Protein AF-A0A9E1TKR5-F1 (afdb_monomer)

Structure (mmCIF, N/CA/C/O backbone):
data_AF-A0A9E1TKR5-F1
#
_entry.id   AF-A0A9E1TKR5-F1
#
loop_
_atom_site.group_PDB
_atom_site.id
_atom_site.type_symbol
_atom_site.label_atom_id
_atom_site.label_alt_id
_atom_site.label_comp_id
_atom_site.label_asym_id
_atom_site.label_entity_id
_atom_site.label_seq_id
_atom_site.pdbx_PDB_ins_code
_atom_site.Cartn_x
_atom_site.Cartn_y
_atom_site.Cartn_z
_atom_site.occupancy
_atom_site.B_iso_or_equiv
_atom_site.auth_seq_id
_atom_site.auth_comp_id
_atom_site.auth_asym_id
_atom_site.auth_atom_id
_atom_site.pdbx_PDB_model_num
ATOM 1 N N . MET A 1 1 ? -31.007 43.705 19.112 1.00 52.78 1 MET A N 1
ATOM 2 C CA . MET A 1 1 ? -30.113 42.729 19.776 1.00 52.78 1 MET A CA 1
ATOM 3 C C . MET A 1 1 ? -30.489 41.340 19.278 1.00 52.78 1 MET A C 1
ATOM 5 O O . MET A 1 1 ? -31.647 40.975 19.418 1.00 52.78 1 MET A O 1
ATOM 9 N N . ARG A 1 2 ? -29.583 40.615 18.607 1.00 55.28 2 ARG A N 1
ATOM 10 C CA . ARG A 1 2 ? -29.828 39.223 18.185 1.00 55.28 2 ARG A CA 1
ATOM 11 C C . ARG A 1 2 ? -29.426 38.302 19.331 1.00 55.28 2 ARG A C 1
ATOM 13 O O . ARG A 1 2 ? -28.272 38.329 19.745 1.00 55.28 2 ARG A O 1
ATOM 20 N N . THR A 1 3 ? -30.373 37.525 19.836 1.00 56.47 3 THR A N 1
ATOM 21 C CA . THR A 1 3 ? -30.121 36.453 20.802 1.00 56.47 3 THR A CA 1
ATOM 22 C C . THR A 1 3 ? -29.164 35.437 20.168 1.00 56.47 3 THR A C 1
ATOM 24 O O . THR A 1 3 ? -29.386 35.066 19.009 1.00 56.47 3 THR A O 1
ATOM 27 N N . PRO A 1 4 ? -28.091 35.003 20.851 1.00 61.44 4 PRO A N 1
ATOM 28 C CA . PRO A 1 4 ? -27.221 33.964 20.320 1.00 61.44 4 PRO A CA 1
ATOM 29 C C . PRO A 1 4 ? -28.031 32.677 20.138 1.00 61.44 4 PRO A C 1
ATOM 31 O O . PRO A 1 4 ? -28.697 32.212 21.060 1.00 61.44 4 PRO A O 1
ATOM 34 N N . VAL A 1 5 ? -28.005 32.129 18.925 1.00 70.81 5 VAL A N 1
ATOM 35 C CA . VAL A 1 5 ? -28.660 30.859 18.602 1.00 70.81 5 VAL A CA 1
ATOM 36 C C . VAL A 1 5 ? -27.639 29.750 18.817 1.00 70.81 5 VAL A C 1
ATOM 38 O O . VAL A 1 5 ? -26.639 29.687 18.099 1.00 70.81 5 VAL A O 1
ATOM 41 N N . THR A 1 6 ? -27.883 28.882 19.797 1.00 80.38 6 THR A N 1
ATOM 42 C CA . THR A 1 6 ? -27.083 27.671 20.007 1.00 80.38 6 THR A CA 1
ATOM 43 C C . THR A 1 6 ? -27.272 26.742 18.811 1.00 80.38 6 THR A C 1
ATOM 45 O O . THR A 1 6 ? -28.390 26.331 18.504 1.00 80.38 6 THR A O 1
ATOM 48 N N . ARG A 1 7 ? -26.184 26.437 18.098 1.00 80.69 7 ARG A N 1
ATOM 49 C CA . ARG A 1 7 ? -26.205 25.476 16.991 1.00 80.69 7 ARG A CA 1
ATOM 50 C C . ARG A 1 7 ? -26.006 24.068 17.540 1.00 80.69 7 ARG A C 1
ATOM 52 O O . ARG A 1 7 ? -25.038 23.823 18.251 1.00 80.69 7 ARG A O 1
ATOM 59 N N . HIS A 1 8 ? -26.891 23.152 17.164 1.00 85.44 8 HIS A N 1
ATOM 60 C CA . HIS A 1 8 ? -26.724 21.720 17.397 1.00 85.44 8 HIS A CA 1
ATOM 61 C C . HIS A 1 8 ? -26.257 21.060 16.097 1.00 85.44 8 HIS A C 1
ATOM 63 O O . HIS A 1 8 ? -26.860 21.275 15.046 1.00 85.44 8 HIS A O 1
ATOM 69 N N . TYR A 1 9 ? -25.165 20.296 16.154 1.00 83.88 9 TYR A N 1
ATOM 70 C CA . TYR A 1 9 ? -24.646 19.553 15.008 1.00 83.88 9 TYR A CA 1
ATOM 71 C C . TYR A 1 9 ? -25.374 18.209 14.919 1.00 83.88 9 TYR A C 1
ATOM 73 O O . TYR A 1 9 ? -25.205 17.362 15.788 1.00 83.88 9 TYR A O 1
ATOM 81 N N . LEU A 1 10 ? -26.228 18.041 13.909 1.00 83.00 10 LEU A N 1
ATOM 82 C CA . LEU A 1 10 ? -27.040 16.831 13.711 1.00 83.00 10 LEU A CA 1
ATOM 83 C C . LEU A 1 10 ? -26.647 16.068 12.436 1.00 83.00 10 LEU A C 1
ATOM 85 O O . LEU A 1 10 ? -27.420 15.256 11.942 1.00 83.00 10 LEU A O 1
ATOM 89 N N . ASP A 1 11 ? -25.451 16.331 11.906 1.00 83.69 11 ASP A N 1
ATOM 90 C CA . ASP A 1 11 ? -24.967 15.788 10.633 1.00 83.69 11 ASP A CA 1
ATOM 91 C C . ASP A 1 11 ? -23.688 14.957 10.810 1.00 83.69 11 ASP A C 1
ATOM 93 O O . ASP A 1 11 ? -22.718 15.085 10.070 1.00 83.69 11 ASP A O 1
ATOM 97 N N . HIS A 1 12 ? -23.692 14.076 11.815 1.00 77.62 12 HIS A N 1
ATOM 98 C CA . HIS A 1 12 ? -22.593 13.133 12.053 1.00 77.62 12 HIS A CA 1
ATOM 99 C C . HIS A 1 12 ? -22.375 12.142 10.898 1.00 77.62 12 HIS A C 1
ATOM 101 O O . HIS A 1 12 ? -21.324 11.509 10.828 1.00 77.62 12 HIS A O 1
ATOM 107 N N . ALA A 1 13 ? -23.363 12.007 10.008 1.00 61.31 13 ALA A N 1
ATOM 108 C CA . ALA A 1 13 ? -23.285 11.162 8.825 1.00 61.31 13 ALA A CA 1
ATOM 109 C C . ALA A 1 13 ? -22.387 11.758 7.726 1.00 61.31 13 ALA A C 1
ATOM 111 O O . ALA A 1 13 ? -21.728 10.992 7.028 1.00 61.31 13 ALA A O 1
ATOM 112 N N . SER A 1 14 ? -22.337 13.090 7.573 1.00 60.41 14 SER A N 1
ATOM 113 C CA . SER A 1 14 ? -21.492 13.736 6.554 1.00 60.41 14 SER A CA 1
ATOM 114 C C . SER A 1 14 ? -20.047 13.909 7.012 1.00 60.41 14 SER A C 1
ATOM 116 O O . SER A 1 14 ? -19.114 13.719 6.237 1.00 60.41 14 SER A O 1
ATOM 118 N N . THR A 1 15 ? -19.845 14.286 8.272 1.00 53.34 15 THR A N 1
ATOM 119 C CA . THR A 1 15 ? -18.543 14.299 8.949 1.00 53.34 15 THR A CA 1
ATOM 120 C C . THR A 1 15 ? -18.787 14.430 10.452 1.00 53.34 15 THR A C 1
ATOM 122 O O . THR A 1 15 ? -19.911 14.648 10.886 1.00 53.34 15 THR A O 1
ATOM 125 N N . SER A 1 16 ? -17.771 14.266 11.287 1.00 70.88 16 SER A N 1
ATOM 126 C CA . SER A 1 16 ? -17.893 14.509 12.726 1.00 70.88 16 SER A CA 1
ATOM 127 C C . SER A 1 16 ? -16.851 15.535 13.154 1.00 70.88 16 SER A C 1
ATOM 129 O O . SER A 1 16 ? -15.712 15.458 12.692 1.00 70.88 16 SER A O 1
ATOM 131 N N . PRO A 1 17 ? -17.200 16.500 14.027 1.00 71.88 17 PRO A N 1
ATOM 132 C CA . PRO A 1 17 ? -16.210 17.394 14.608 1.00 71.88 17 PRO A CA 1
ATOM 133 C C . PRO A 1 17 ? -15.106 16.565 15.264 1.00 71.88 17 PRO A C 1
ATOM 135 O O . PRO A 1 17 ? -15.402 15.614 15.991 1.00 71.88 17 PRO A O 1
ATOM 138 N N . GLY A 1 18 ? -13.847 16.918 15.005 1.00 59.59 18 GLY A N 1
ATOM 139 C CA . GLY A 1 18 ? -12.715 16.249 15.638 1.00 59.59 18 GLY A CA 1
ATOM 140 C C . GLY A 1 18 ? -12.850 16.305 17.160 1.00 59.59 18 GLY A C 1
ATOM 141 O O . GLY A 1 18 ? -13.099 17.372 17.727 1.00 59.59 18 GLY A O 1
ATOM 142 N N . ARG A 1 19 ? -12.710 15.155 17.828 1.00 67.88 19 ARG A N 1
ATOM 143 C CA . ARG A 1 19 ? -12.573 15.116 19.290 1.00 67.88 19 ARG A CA 1
ATOM 144 C C . ARG A 1 19 ? -11.284 15.843 19.662 1.00 67.88 19 ARG A C 1
ATOM 146 O O . ARG A 1 19 ? -10.274 15.645 18.997 1.00 67.88 19 ARG A O 1
ATOM 153 N N . LEU A 1 20 ? -11.304 16.666 20.708 1.00 59.34 20 LEU A N 1
ATOM 154 C CA . LEU A 1 20 ? -10.112 17.411 21.135 1.00 59.34 20 LEU A CA 1
ATOM 155 C C . LEU A 1 20 ? -8.970 16.461 21.527 1.00 59.34 20 LEU A C 1
ATOM 157 O O . LEU A 1 20 ? -7.815 16.768 21.270 1.00 59.34 20 LEU A O 1
ATOM 161 N N . GLU A 1 21 ? -9.295 15.283 22.060 1.00 61.91 21 GLU A N 1
ATOM 162 C CA . GLU A 1 21 ? -8.345 14.197 22.326 1.00 61.91 21 GLU A CA 1
ATOM 163 C C . GLU A 1 21 ? -7.885 13.430 21.074 1.00 61.91 21 GLU A C 1
ATOM 165 O O . GLU A 1 21 ? -6.887 12.724 21.134 1.00 61.91 21 GLU A O 1
ATOM 170 N N . ALA A 1 22 ? -8.609 13.549 19.956 1.00 57.62 22 ALA A N 1
ATOM 171 C CA . ALA A 1 22 ? -8.247 12.957 18.668 1.00 57.62 22 ALA A CA 1
ATOM 172 C C . ALA A 1 22 ? -7.421 13.918 17.794 1.00 57.62 22 ALA A C 1
ATOM 174 O O . ALA A 1 22 ? -6.903 13.512 16.755 1.00 57.62 22 ALA A O 1
ATOM 175 N N . VAL A 1 23 ? -7.284 15.186 18.205 1.00 55.53 23 VAL A N 1
ATOM 176 C CA . VAL A 1 23 ? -6.253 16.082 17.678 1.00 55.53 23 VAL A CA 1
ATOM 177 C C . VAL A 1 23 ? -4.933 15.607 18.271 1.00 55.53 23 VAL A C 1
ATOM 179 O O . VAL A 1 23 ? -4.525 16.028 19.352 1.00 55.53 23 VAL A O 1
ATOM 182 N N . ASP A 1 24 ? -4.324 14.643 17.589 1.00 54.56 24 ASP A N 1
ATOM 183 C CA 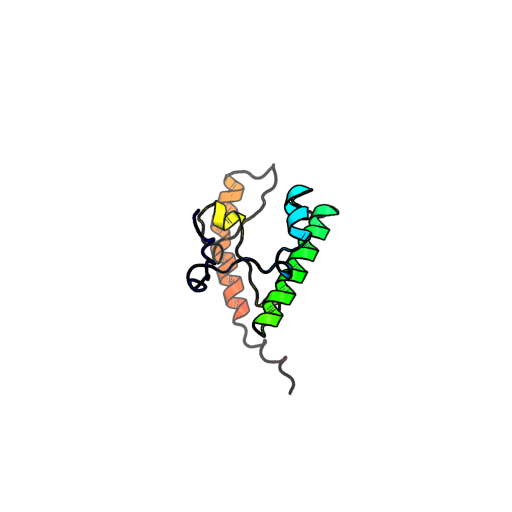. ASP A 1 24 ? -3.053 14.060 17.989 1.00 54.56 24 ASP A CA 1
ATOM 184 C C . ASP A 1 24 ? -2.010 15.184 18.133 1.00 54.56 24 ASP A C 1
ATOM 186 O O . ASP A 1 24 ? -1.805 15.934 17.180 1.00 54.56 24 ASP A O 1
ATOM 190 N N . PRO A 1 25 ? -1.312 15.340 19.271 1.00 51.34 25 PRO A N 1
ATOM 191 C CA . PRO A 1 25 ? -0.159 16.234 19.352 1.00 51.34 25 PRO A CA 1
ATOM 192 C C . PRO A 1 25 ? 0.920 15.914 18.295 1.00 51.34 25 PRO A C 1
ATOM 194 O O . PRO A 1 25 ? 1.692 16.805 17.939 1.00 51.34 25 PRO A O 1
ATOM 197 N N . LYS A 1 26 ? 0.944 14.699 17.719 1.00 47.09 26 LYS A N 1
ATOM 198 C CA . LYS A 1 26 ? 1.770 14.354 16.549 1.00 47.09 26 LYS A CA 1
ATOM 199 C C . LYS A 1 26 ? 1.275 14.984 15.234 1.00 47.09 26 LYS A C 1
ATOM 201 O O . LYS A 1 26 ? 2.017 15.016 14.255 1.00 47.09 26 LYS A O 1
ATOM 206 N N . SER A 1 27 ? 0.083 15.585 15.183 1.00 48.41 27 SER A N 1
ATOM 207 C CA . SER A 1 27 ? -0.321 16.441 14.057 1.00 48.41 27 SER A CA 1
ATOM 208 C C . SER A 1 27 ? 0.531 17.713 13.971 1.00 48.41 27 SER A C 1
ATOM 210 O O . SER A 1 27 ? 0.624 18.309 12.904 1.00 48.41 27 SER A O 1
ATOM 212 N N . ALA A 1 28 ? 1.190 18.117 15.065 1.00 46.09 28 ALA A N 1
ATOM 213 C CA . ALA A 1 28 ? 2.242 19.134 15.041 1.00 46.09 28 ALA A CA 1
ATOM 214 C C . ALA A 1 28 ? 3.581 18.587 14.496 1.00 46.09 28 ALA A C 1
ATOM 216 O O . ALA A 1 28 ? 4.449 19.356 14.091 1.00 46.09 28 ALA A O 1
ATOM 217 N N . THR A 1 29 ? 3.760 17.266 14.413 1.00 44.56 29 THR A N 1
ATOM 218 C CA . THR A 1 29 ? 4.933 16.636 13.780 1.00 44.56 29 THR A CA 1
ATOM 219 C C . THR A 1 29 ? 4.863 16.701 12.252 1.00 44.56 29 THR A C 1
ATOM 221 O O . THR A 1 29 ? 5.904 16.738 11.600 1.00 44.56 29 THR A O 1
ATOM 224 N N . LEU A 1 30 ? 3.662 16.840 11.669 1.00 46.38 30 LEU A N 1
ATOM 225 C CA . LEU A 1 30 ? 3.496 17.178 10.245 1.00 46.38 30 LEU A CA 1
ATOM 226 C C . LEU A 1 30 ? 4.165 18.517 9.878 1.00 46.38 30 LEU A C 1
ATOM 228 O O . LEU A 1 30 ? 4.532 18.701 8.720 1.00 46.38 30 LEU A O 1
ATOM 232 N N . SER A 1 31 ? 4.356 19.428 10.841 1.00 43.91 31 SER A N 1
ATOM 233 C CA . SER A 1 31 ? 5.018 20.721 10.615 1.00 43.91 31 SER A CA 1
ATOM 234 C C . SER A 1 31 ? 6.548 20.707 10.726 1.00 43.91 31 SER A C 1
ATOM 236 O O . SER A 1 31 ? 7.166 21.571 10.111 1.00 43.91 31 SER A O 1
ATOM 238 N N . ASP A 1 32 ? 7.165 19.752 11.435 1.00 43.69 32 ASP A N 1
ATOM 239 C CA . ASP A 1 32 ? 8.605 19.821 11.777 1.00 43.69 32 ASP A CA 1
ATOM 240 C C . ASP A 1 32 ? 9.508 18.792 11.075 1.00 43.69 32 ASP A C 1
ATOM 242 O O . ASP A 1 32 ? 10.730 18.843 11.207 1.00 43.69 32 ASP A O 1
ATOM 246 N N . GLY A 1 33 ? 8.955 17.897 10.257 1.00 46.94 33 GLY A N 1
ATOM 247 C CA . GLY A 1 33 ? 9.781 17.032 9.417 1.00 46.94 33 GLY A CA 1
ATOM 248 C C . GLY A 1 33 ? 9.059 15.771 8.991 1.00 46.94 33 GLY A C 1
ATOM 249 O O . GLY A 1 33 ? 8.945 14.815 9.753 1.00 46.94 33 GLY A O 1
ATOM 250 N N . VAL A 1 34 ? 8.609 15.755 7.738 1.00 52.09 34 VAL A N 1
ATOM 251 C CA . VAL A 1 34 ? 8.077 14.559 7.082 1.00 52.09 34 VAL A CA 1
ATOM 252 C C . VAL A 1 34 ? 9.227 13.562 6.908 1.00 52.09 34 VAL A C 1
ATOM 254 O O . VAL A 1 34 ? 10.003 13.640 5.955 1.00 52.09 34 VAL A O 1
ATOM 257 N N . GLY A 1 35 ? 9.374 12.640 7.858 1.00 55.34 35 GLY A N 1
ATOM 258 C CA . GLY A 1 35 ? 10.244 11.481 7.703 1.00 55.34 35 GLY A CA 1
ATOM 259 C C . GLY A 1 35 ? 9.650 10.552 6.649 1.00 55.34 35 GLY A C 1
ATOM 260 O O . GLY A 1 35 ? 8.599 9.957 6.861 1.00 55.34 35 GLY A O 1
ATOM 261 N N . ASP A 1 36 ? 10.308 10.433 5.499 1.00 63.22 36 ASP A N 1
ATOM 262 C CA . ASP A 1 36 ? 9.983 9.399 4.516 1.00 63.22 36 ASP A CA 1
ATOM 263 C C . ASP A 1 36 ? 10.190 8.022 5.172 1.00 63.22 36 ASP A C 1
ATOM 265 O O . ASP A 1 36 ? 11.309 7.675 5.560 1.00 63.22 36 ASP A O 1
ATOM 269 N N . LEU A 1 37 ? 9.103 7.245 5.297 1.00 66.25 37 LEU A N 1
ATOM 270 C CA . LEU A 1 37 ? 9.076 5.900 5.894 1.00 66.25 37 LEU A CA 1
ATOM 271 C C . LEU A 1 37 ? 10.104 4.947 5.254 1.00 66.25 37 LEU A C 1
ATOM 273 O O . LEU A 1 37 ? 10.492 3.948 5.862 1.00 66.25 37 LEU A O 1
ATOM 277 N N . GLY A 1 38 ? 10.539 5.240 4.021 1.00 63.59 38 GLY A N 1
ATOM 278 C CA . GLY A 1 38 ? 11.552 4.485 3.286 1.00 63.59 38 GLY A CA 1
ATOM 279 C C . GLY A 1 38 ? 12.999 4.822 3.654 1.00 63.59 38 GLY A C 1
ATOM 280 O O . GLY A 1 38 ? 13.922 4.206 3.113 1.00 63.59 38 GLY A O 1
ATOM 281 N N . ARG A 1 39 ? 13.239 5.792 4.542 1.00 73.69 39 ARG A N 1
ATOM 282 C CA . ARG A 1 39 ? 14.586 6.212 4.938 1.00 73.69 39 ARG A CA 1
ATOM 283 C C . ARG A 1 39 ? 15.030 5.551 6.235 1.00 73.69 39 ARG A C 1
ATOM 285 O O . ARG A 1 39 ? 14.271 5.402 7.182 1.00 73.69 39 ARG A O 1
ATOM 292 N N . ILE A 1 40 ? 16.316 5.211 6.288 1.00 76.38 40 ILE A N 1
ATOM 293 C CA . ILE A 1 40 ? 16.941 4.535 7.436 1.00 76.38 40 ILE A CA 1
ATOM 294 C C . ILE A 1 40 ? 17.576 5.496 8.455 1.00 76.38 40 ILE A C 1
ATOM 296 O O . ILE A 1 40 ? 18.147 5.046 9.444 1.00 76.38 40 ILE A O 1
ATOM 300 N N . HIS A 1 41 ? 17.531 6.810 8.212 1.00 76.38 41 HIS A N 1
ATOM 301 C CA . HIS A 1 41 ? 17.985 7.801 9.192 1.00 76.38 41 HIS A CA 1
ATOM 302 C C . HIS A 1 41 ? 16.943 7.986 10.302 1.00 76.38 41 HIS A C 1
ATOM 304 O O . HIS A 1 41 ? 15.809 7.520 10.190 1.00 76.38 41 HIS A O 1
ATOM 310 N N . HIS A 1 42 ? 17.339 8.659 11.384 1.00 75.19 42 HIS A N 1
ATOM 311 C CA . HIS A 1 42 ? 16.537 8.791 12.600 1.00 75.19 42 HIS A CA 1
ATOM 312 C C . HIS A 1 42 ? 15.103 9.275 12.329 1.00 75.19 42 HIS A C 1
ATOM 314 O O . HIS A 1 42 ? 14.166 8.633 12.797 1.00 75.19 42 HIS A O 1
ATOM 320 N N . GLU A 1 43 ? 14.907 10.328 11.523 1.00 72.81 43 GLU A N 1
ATOM 321 C CA . GLU A 1 43 ? 13.547 10.810 11.230 1.00 72.81 43 GLU A CA 1
ATOM 322 C C . GLU A 1 43 ? 12.698 9.773 10.475 1.00 72.81 43 GLU A C 1
ATOM 324 O O . GLU A 1 43 ? 11.515 9.623 10.770 1.00 72.81 43 GLU A O 1
ATOM 329 N N . GLY A 1 44 ? 13.294 9.007 9.553 1.00 73.12 44 GLY A N 1
ATOM 330 C CA . GLY A 1 44 ? 12.596 7.931 8.838 1.00 73.12 44 GLY A CA 1
ATOM 331 C C . GLY A 1 44 ? 12.214 6.761 9.751 1.00 73.12 44 GLY A C 1
ATOM 332 O O . GLY A 1 44 ? 11.106 6.236 9.658 1.00 73.12 44 GLY A O 1
ATOM 333 N N . MET A 1 45 ? 13.082 6.399 10.703 1.00 76.50 45 MET A N 1
ATOM 334 C CA . MET A 1 45 ? 12.775 5.365 11.700 1.00 76.50 45 MET A CA 1
ATOM 335 C C . MET A 1 45 ? 11.659 5.792 12.661 1.00 76.50 45 MET A C 1
ATOM 337 O O . MET A 1 45 ? 10.780 4.984 12.954 1.00 76.50 45 MET A O 1
ATOM 341 N N . VAL A 1 46 ? 11.658 7.051 13.115 1.00 75.50 46 VAL A N 1
ATOM 342 C CA . VAL A 1 46 ? 10.595 7.614 13.972 1.00 75.50 46 VAL A CA 1
ATOM 343 C C . VAL A 1 46 ? 9.255 7.656 13.235 1.00 75.50 46 VAL A C 1
ATOM 345 O O . VAL A 1 46 ? 8.229 7.262 13.797 1.00 75.50 46 VAL A O 1
ATOM 348 N N . ALA A 1 47 ? 9.259 8.071 11.965 1.00 70.25 47 ALA A N 1
ATOM 349 C CA . ALA A 1 47 ? 8.063 8.045 11.129 1.00 70.25 47 ALA A CA 1
ATOM 350 C C . ALA A 1 47 ? 7.540 6.611 10.949 1.00 70.25 47 ALA A C 1
ATOM 352 O O . ALA A 1 47 ? 6.345 6.363 11.109 1.00 70.25 47 ALA A O 1
ATOM 353 N N . ARG A 1 48 ? 8.438 5.646 10.699 1.00 75.81 48 ARG A N 1
ATOM 354 C CA . ARG A 1 48 ? 8.080 4.228 10.568 1.00 75.81 48 ARG A CA 1
ATOM 355 C C . ARG A 1 48 ? 7.467 3.672 11.844 1.00 75.81 48 ARG A C 1
ATOM 357 O O . ARG A 1 48 ? 6.414 3.056 11.776 1.00 75.81 48 ARG A O 1
ATOM 364 N N . GLN A 1 49 ? 8.081 3.934 12.994 1.00 80.25 49 GLN A N 1
ATOM 365 C CA . GLN A 1 49 ? 7.554 3.516 14.293 1.00 80.25 49 GLN A CA 1
ATOM 366 C C . GLN A 1 49 ? 6.146 4.077 14.540 1.00 80.25 49 GLN A C 1
ATOM 368 O O . GLN A 1 49 ? 5.247 3.338 14.926 1.00 80.25 49 GLN A O 1
ATOM 373 N N . THR A 1 50 ? 5.936 5.360 14.244 1.00 78.38 50 THR A N 1
ATOM 374 C CA . THR A 1 50 ? 4.625 6.009 14.397 1.00 78.38 50 THR A CA 1
ATOM 375 C C . THR A 1 50 ? 3.559 5.369 13.500 1.00 78.38 50 THR A C 1
ATOM 377 O O . THR A 1 50 ? 2.426 5.176 13.936 1.00 78.38 50 THR A O 1
ATOM 380 N N . ALA A 1 51 ? 3.911 5.004 12.264 1.00 77.44 51 ALA A N 1
ATOM 381 C CA . ALA A 1 51 ? 2.999 4.308 11.357 1.00 77.44 51 ALA A CA 1
ATOM 382 C C . ALA A 1 51 ? 2.649 2.889 11.847 1.00 77.44 51 ALA A C 1
ATOM 384 O O . ALA A 1 51 ? 1.505 2.458 11.711 1.00 77.44 51 ALA A O 1
ATOM 385 N N . GLU A 1 52 ? 3.610 2.171 12.435 1.00 84.31 52 GLU A N 1
ATOM 386 C CA . GLU A 1 52 ? 3.381 0.839 13.006 1.00 84.31 52 GLU A CA 1
ATOM 387 C C . GLU A 1 52 ? 2.472 0.884 14.244 1.00 84.31 52 GLU A C 1
ATOM 389 O O . GLU A 1 52 ? 1.551 0.074 14.340 1.00 84.31 52 GLU A O 1
ATOM 394 N N . GLU A 1 53 ? 2.659 1.865 15.133 1.00 82.88 53 GLU A N 1
ATOM 395 C CA . GLU A 1 53 ? 1.770 2.109 16.283 1.00 82.88 53 GLU A CA 1
ATOM 396 C C . GLU A 1 53 ? 0.326 2.360 15.826 1.00 82.88 53 GLU A C 1
ATOM 398 O O . GLU A 1 53 ? -0.603 1.694 16.276 1.00 82.88 53 GLU A O 1
ATOM 403 N N . ALA A 1 54 ? 0.137 3.248 14.844 1.00 78.69 54 ALA A N 1
ATOM 404 C CA . ALA A 1 54 ? -1.187 3.529 14.291 1.00 78.69 54 ALA A CA 1
ATOM 405 C C . ALA A 1 54 ? -1.837 2.283 13.661 1.00 78.69 54 ALA A C 1
ATOM 407 O O . ALA A 1 54 ? -3.052 2.088 13.746 1.00 78.69 54 ALA A O 1
ATOM 408 N N . ARG A 1 55 ? -1.035 1.414 13.034 1.00 81.06 55 ARG A N 1
ATOM 409 C CA . ARG A 1 55 ? -1.506 0.150 12.454 1.00 81.06 55 ARG A CA 1
ATOM 410 C C . ARG A 1 55 ? -1.971 -0.830 13.532 1.00 81.06 55 ARG A C 1
ATOM 412 O O . ARG A 1 55 ? -2.979 -1.508 13.334 1.00 81.06 55 ARG A O 1
ATOM 419 N N . GLU A 1 56 ? -1.267 -0.902 14.661 1.00 82.50 56 GLU A N 1
ATOM 420 C CA . GLU A 1 56 ? -1.672 -1.706 15.820 1.00 82.50 56 GLU A CA 1
ATOM 421 C C . GLU A 1 56 ? -2.986 -1.208 16.430 1.00 82.50 56 GLU A C 1
ATOM 423 O O . GLU A 1 56 ? -3.893 -2.016 16.650 1.00 82.50 56 GLU A O 1
ATOM 428 N N . ASP A 1 57 ? -3.135 0.106 16.600 1.00 81.38 57 ASP A N 1
ATOM 429 C CA . ASP A 1 57 ? -4.364 0.718 17.118 1.00 81.38 57 ASP A CA 1
ATOM 430 C C . ASP A 1 57 ? -5.567 0.443 16.203 1.00 81.38 57 ASP A C 1
ATOM 432 O O . ASP A 1 57 ? -6.634 0.020 16.661 1.00 81.38 57 ASP A O 1
ATOM 436 N N . LEU A 1 58 ? -5.393 0.613 14.887 1.00 79.25 58 LEU A N 1
ATOM 437 C CA . LEU A 1 58 ? -6.427 0.304 13.895 1.00 79.25 58 LEU A CA 1
ATOM 438 C C . LEU A 1 58 ? -6.839 -1.165 13.940 1.00 79.25 58 LEU A C 1
ATOM 440 O O . LEU A 1 58 ? -8.032 -1.471 13.906 1.00 79.25 58 LEU A O 1
ATOM 444 N N . ALA A 1 59 ? -5.868 -2.072 14.044 1.00 79.50 59 ALA A N 1
ATOM 445 C CA . ALA A 1 59 ? -6.127 -3.502 14.124 1.00 79.50 59 ALA A CA 1
ATOM 446 C C . ALA A 1 59 ? -6.931 -3.861 15.378 1.00 79.50 59 ALA A C 1
ATOM 448 O O . ALA A 1 59 ? -7.904 -4.615 15.290 1.00 79.50 59 ALA A O 1
ATOM 449 N N . ALA A 1 60 ? -6.574 -3.271 16.522 1.00 82.12 60 ALA A N 1
ATOM 450 C CA . ALA A 1 60 ? -7.273 -3.470 17.785 1.00 82.12 60 ALA A CA 1
ATOM 451 C C . ALA A 1 60 ? -8.734 -2.996 17.716 1.00 82.12 60 ALA A C 1
ATOM 453 O O . ALA A 1 60 ? -9.621 -3.698 18.203 1.00 82.12 60 ALA A O 1
ATOM 454 N N . MET A 1 61 ? -9.005 -1.862 17.057 1.00 85.44 61 MET A N 1
ATOM 455 C CA . MET A 1 61 ? -10.370 -1.339 16.898 1.00 85.44 61 MET A CA 1
ATOM 456 C C . MET A 1 61 ? -11.298 -2.277 16.118 1.00 85.44 61 MET A C 1
ATOM 458 O O . MET A 1 61 ? -12.499 -2.302 16.384 1.00 85.44 61 MET A O 1
ATOM 462 N N . VAL A 1 62 ? -10.762 -3.051 15.170 1.00 83.31 62 VAL A N 1
ATOM 463 C CA . VAL A 1 62 ? -11.550 -3.963 14.318 1.00 83.31 62 VAL A CA 1
ATOM 464 C C . VAL A 1 62 ? -11.382 -5.443 14.678 1.00 83.31 62 VAL A C 1
ATOM 466 O O . VAL A 1 62 ? -11.949 -6.302 14.005 1.00 83.31 62 VAL A O 1
ATOM 469 N N . GLY A 1 63 ? -10.616 -5.765 15.726 1.00 80.12 63 GLY A N 1
ATOM 470 C CA . GLY A 1 63 ? -10.334 -7.147 16.132 1.00 80.12 63 GLY A CA 1
ATOM 471 C C . GLY A 1 63 ? -9.484 -7.936 15.127 1.00 80.12 63 GLY A C 1
ATOM 472 O O . GLY A 1 63 ? -9.576 -9.162 15.078 1.00 80.12 63 GLY A O 1
ATOM 473 N N . ALA A 1 64 ? -8.680 -7.250 14.314 1.00 83.38 64 ALA A N 1
ATOM 474 C CA . ALA A 1 64 ? -7.779 -7.861 13.341 1.00 83.38 64 ALA A CA 1
ATOM 475 C C . ALA A 1 64 ? -6.355 -7.983 13.898 1.00 83.38 64 ALA A C 1
ATOM 477 O O . ALA A 1 64 ? -5.981 -7.363 14.896 1.00 83.38 64 ALA A O 1
ATOM 478 N N . ARG A 1 65 ? -5.511 -8.765 13.223 1.00 80.50 65 ARG A N 1
ATOM 479 C CA . ARG A 1 65 ? -4.062 -8.724 13.453 1.00 80.50 65 ARG A CA 1
ATOM 480 C C . ARG A 1 65 ? -3.501 -7.511 12.729 1.00 80.50 65 ARG A C 1
ATOM 482 O O . ARG A 1 65 ? -3.885 -7.240 11.599 1.00 80.50 65 ARG A O 1
ATOM 489 N N . SER A 1 66 ? -2.499 -6.856 13.307 1.00 78.62 66 SER A N 1
ATOM 490 C CA . SER A 1 66 ? -1.860 -5.696 12.672 1.00 78.62 66 SER A CA 1
ATOM 491 C C . SER A 1 66 ? -1.448 -5.986 11.216 1.00 78.62 66 SER A C 1
ATOM 493 O O . SER A 1 66 ? -1.646 -5.166 10.324 1.00 78.62 66 SER A O 1
ATOM 495 N N . ARG A 1 67 ? -0.933 -7.193 10.917 1.00 82.19 67 ARG A N 1
ATOM 496 C CA . ARG A 1 67 ? -0.525 -7.620 9.553 1.00 82.19 67 ARG A CA 1
ATOM 497 C C . ARG A 1 67 ? -1.664 -7.692 8.520 1.00 82.19 67 ARG A C 1
ATOM 499 O O . ARG A 1 67 ? -1.391 -7.863 7.338 1.00 82.19 67 ARG A O 1
ATOM 506 N N . GLU A 1 68 ? -2.912 -7.665 8.974 1.00 79.38 68 GLU A N 1
ATOM 507 C CA . GLU A 1 68 ? -4.122 -7.682 8.141 1.00 79.38 68 GLU A CA 1
ATOM 508 C C . GLU A 1 68 ? -4.604 -6.255 7.837 1.00 79.38 68 GLU A C 1
ATOM 510 O O . GLU A 1 68 ? -5.421 -6.063 6.940 1.00 79.38 68 GLU A O 1
ATOM 515 N N . VAL A 1 69 ? -4.064 -5.252 8.539 1.00 78.12 69 VAL A N 1
ATOM 516 C CA . VAL A 1 69 ? -4.288 -3.833 8.261 1.00 78.12 69 VAL A CA 1
ATOM 517 C C . VAL A 1 69 ? -3.305 -3.390 7.185 1.00 78.12 69 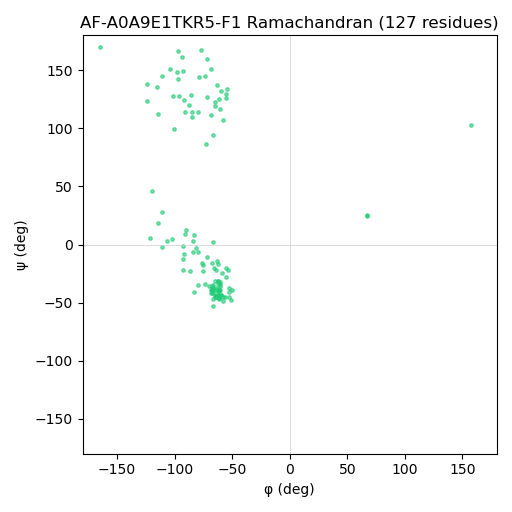VAL A C 1
ATOM 519 O O . VAL A 1 69 ? -2.091 -3.372 7.392 1.00 78.12 69 VAL A O 1
ATOM 522 N N . VAL A 1 70 ? -3.847 -3.045 6.019 1.00 77.56 70 VAL A N 1
ATOM 523 C CA . VAL A 1 70 ? -3.081 -2.565 4.868 1.00 77.56 70 VAL A CA 1
ATOM 524 C C . VAL A 1 70 ? -3.466 -1.119 4.608 1.00 77.56 70 VAL A C 1
ATOM 526 O O . VAL A 1 70 ? -4.591 -0.842 4.191 1.00 77.56 70 VAL A O 1
ATOM 529 N N . SER A 1 71 ? -2.525 -0.208 4.840 1.00 69.88 71 SER A N 1
ATOM 530 C CA . SER A 1 71 ? -2.657 1.183 4.412 1.00 69.88 71 SER A CA 1
ATOM 531 C C . SER A 1 71 ? -2.467 1.281 2.900 1.00 69.88 71 SER A C 1
ATOM 533 O O . SER A 1 71 ? -1.669 0.544 2.311 1.00 69.88 71 SER A O 1
ATOM 535 N N . THR A 1 72 ? -3.199 2.187 2.261 1.00 66.75 72 THR A N 1
ATOM 536 C CA . THR A 1 72 ? -2.970 2.523 0.857 1.00 66.75 72 THR A CA 1
ATOM 537 C C . THR A 1 72 ? -1.636 3.257 0.708 1.00 66.75 72 THR A C 1
ATOM 539 O O . THR A 1 72 ? -1.138 3.889 1.637 1.00 66.75 72 THR A O 1
ATOM 542 N N . SER A 1 73 ? -0.989 3.112 -0.451 1.00 68.69 73 SER A N 1
ATOM 543 C CA . SER A 1 73 ? 0.238 3.855 -0.735 1.00 68.69 73 SER A CA 1
ATOM 544 C C . SER A 1 73 ? -0.117 5.274 -1.166 1.00 68.69 73 SER A C 1
ATOM 546 O O . SER A 1 73 ? -0.627 5.456 -2.271 1.00 68.69 73 SER A O 1
ATOM 548 N N . ASP A 1 74 ? 0.247 6.272 -0.360 1.00 69.25 74 ASP A N 1
ATOM 549 C CA . ASP A 1 74 ? 0.053 7.696 -0.682 1.00 69.25 74 ASP A CA 1
ATOM 550 C C . ASP A 1 74 ? 0.636 8.068 -2.056 1.00 69.25 74 ASP A C 1
ATOM 552 O O . ASP A 1 74 ? 0.061 8.840 -2.819 1.00 69.25 74 ASP A O 1
ATOM 556 N N . ALA A 1 75 ? 1.780 7.474 -2.418 1.00 65.94 75 ALA A N 1
ATOM 557 C CA . ALA A 1 75 ? 2.400 7.678 -3.724 1.00 65.94 75 ALA A CA 1
ATOM 558 C C . ALA A 1 75 ? 1.572 7.073 -4.871 1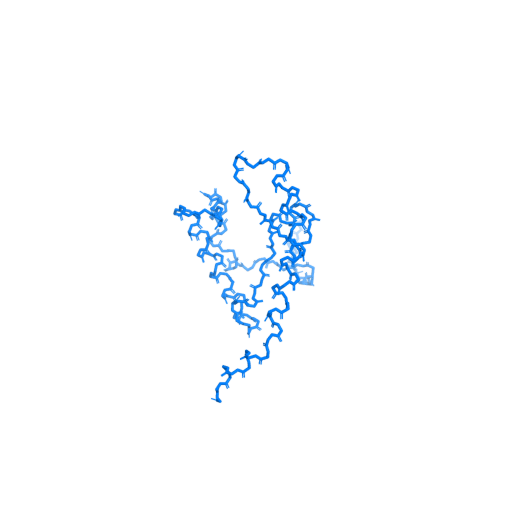.00 65.94 75 ALA A C 1
ATOM 560 O O . ALA A 1 75 ? 1.513 7.656 -5.953 1.00 65.94 75 ALA A O 1
ATOM 561 N N . ALA A 1 76 ? 0.954 5.908 -4.660 1.00 67.88 76 ALA A N 1
ATOM 562 C CA . ALA A 1 76 ? 0.074 5.295 -5.652 1.00 67.88 76 ALA A CA 1
ATOM 563 C C . ALA A 1 76 ? -1.216 6.111 -5.828 1.00 67.88 76 ALA A C 1
ATOM 565 O O . ALA A 1 76 ? -1.622 6.360 -6.963 1.00 67.88 76 ALA A O 1
ATOM 566 N N . GLU A 1 77 ? -1.795 6.600 -4.727 1.00 73.94 77 GLU A N 1
ATOM 567 C CA . GLU A 1 77 ? -2.954 7.498 -4.754 1.00 73.94 77 GLU A CA 1
ATOM 568 C C . GLU A 1 77 ? -2.638 8.811 -5.481 1.00 73.94 77 GLU A C 1
ATOM 570 O O . GLU A 1 77 ? -3.381 9.207 -6.378 1.00 73.94 77 GLU A O 1
ATOM 575 N N . ALA A 1 78 ? -1.493 9.438 -5.190 1.00 71.50 78 ALA A N 1
ATOM 576 C CA . ALA A 1 78 ? -1.054 10.660 -5.866 1.00 71.50 78 ALA A CA 1
ATOM 577 C C . ALA A 1 78 ? -0.814 10.465 -7.376 1.00 71.50 78 ALA A C 1
ATOM 579 O O . ALA A 1 78 ? -1.016 11.392 -8.160 1.00 71.50 78 ALA A O 1
ATOM 580 N N . MET A 1 79 ? -0.394 9.267 -7.798 1.00 74.25 79 MET A N 1
ATOM 581 C CA . MET A 1 79 ? -0.221 8.915 -9.213 1.00 74.25 79 MET A CA 1
ATOM 582 C C . MET A 1 79 ? -1.522 8.454 -9.895 1.00 74.25 79 MET A C 1
ATOM 584 O O . MET A 1 79 ? -1.518 8.241 -11.107 1.00 74.25 79 MET A O 1
ATOM 588 N N . GLY A 1 80 ? -2.623 8.283 -9.153 1.00 76.12 80 GLY A N 1
ATOM 589 C CA . GLY A 1 80 ? -3.893 7.776 -9.682 1.00 76.12 80 GLY A CA 1
ATOM 590 C C . GLY A 1 80 ? -3.843 6.309 -10.127 1.00 76.12 80 GLY A C 1
ATOM 591 O O . GLY A 1 80 ? -4.618 5.905 -10.994 1.00 76.12 80 GLY A O 1
ATOM 592 N N . VAL A 1 81 ? -2.921 5.512 -9.575 1.00 77.19 81 VAL A N 1
ATOM 593 C CA . VAL A 1 81 ? -2.771 4.083 -9.897 1.00 77.19 81 VAL A CA 1
ATOM 594 C C . VAL A 1 81 ? -3.335 3.211 -8.775 1.00 77.19 81 VAL A C 1
ATOM 596 O O . VAL A 1 81 ? -3.339 3.605 -7.613 1.00 77.19 81 VAL A O 1
ATOM 599 N N . ASP A 1 82 ? -3.813 2.009 -9.115 1.00 78.62 82 ASP A N 1
ATOM 600 C CA . ASP A 1 82 ? -4.384 1.064 -8.144 1.00 78.62 82 ASP A CA 1
ATOM 601 C C . ASP A 1 82 ? -3.358 0.714 -7.051 1.00 78.62 82 ASP A C 1
ATOM 603 O O . ASP A 1 82 ? -2.403 -0.026 -7.297 1.00 78.62 82 ASP A O 1
ATOM 607 N N . ALA A 1 83 ? -3.556 1.229 -5.836 1.00 72.88 83 ALA A N 1
ATOM 608 C CA . ALA A 1 83 ? -2.649 1.037 -4.706 1.00 72.88 83 ALA A CA 1
ATOM 609 C C . ALA A 1 83 ? -2.533 -0.428 -4.250 1.00 72.88 83 ALA A C 1
ATOM 611 O O . ALA A 1 83 ? -1.531 -0.798 -3.643 1.00 72.88 83 ALA A O 1
ATOM 612 N N . TYR A 1 84 ? -3.517 -1.277 -4.560 1.00 72.50 84 TYR A N 1
ATOM 613 C CA . TYR A 1 84 ? -3.533 -2.679 -4.134 1.00 72.50 84 TYR A CA 1
ATOM 614 C C . TYR A 1 84 ? -2.909 -3.632 -5.153 1.00 72.50 84 TYR A C 1
ATOM 616 O O . TYR A 1 84 ? -2.515 -4.746 -4.801 1.00 72.50 84 TYR A O 1
ATOM 624 N N . ARG A 1 85 ? -2.847 -3.234 -6.427 1.00 74.88 85 ARG A N 1
ATOM 625 C CA . ARG A 1 85 ? -2.339 -4.081 -7.523 1.00 74.88 85 ARG A CA 1
ATOM 626 C C . ARG A 1 85 ? -1.155 -3.475 -8.267 1.00 74.88 85 ARG A C 1
ATOM 628 O O . ARG A 1 85 ? -0.705 -4.055 -9.256 1.00 74.88 85 ARG A O 1
ATOM 635 N N . SER A 1 86 ? -0.645 -2.342 -7.801 1.00 76.69 86 SER A N 1
ATOM 636 C CA . SER A 1 86 ? 0.579 -1.736 -8.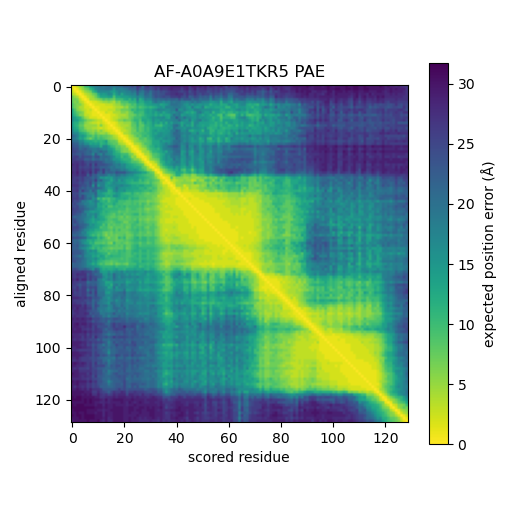311 1.00 76.69 86 SER A CA 1
ATOM 637 C C . SER A 1 86 ? 1.799 -2.194 -7.514 1.00 76.69 86 SER A C 1
ATOM 639 O O . SER A 1 86 ? 1.729 -2.511 -6.329 1.00 76.69 86 SER A O 1
ATOM 641 N N . LEU A 1 87 ? 2.941 -2.248 -8.196 1.00 74.06 87 LEU A N 1
ATOM 642 C CA . LEU A 1 87 ? 4.242 -2.504 -7.593 1.00 74.06 87 LEU A CA 1
ATOM 643 C C . LEU A 1 87 ? 5.164 -1.348 -7.971 1.00 74.06 87 LEU A C 1
ATOM 645 O O . LEU A 1 87 ? 5.369 -1.082 -9.155 1.00 74.06 87 LEU A O 1
ATOM 649 N N . ARG A 1 88 ? 5.736 -0.678 -6.970 1.00 74.56 88 ARG A N 1
ATOM 650 C CA . ARG A 1 88 ? 6.769 0.341 -7.169 1.00 74.56 88 ARG A CA 1
ATOM 651 C C . ARG A 1 88 ? 8.145 -0.290 -6.989 1.00 74.56 88 ARG A C 1
ATOM 653 O O . ARG A 1 88 ? 8.414 -0.907 -5.963 1.00 74.56 88 ARG A O 1
ATOM 660 N N . LEU A 1 89 ? 9.021 -0.095 -7.969 1.00 71.06 89 LEU A N 1
ATOM 661 C CA . LEU A 1 89 ? 10.409 -0.551 -7.927 1.00 71.06 89 LEU A CA 1
ATOM 662 C C . LEU A 1 89 ? 11.349 0.654 -7.939 1.00 71.06 89 LEU A C 1
ATOM 664 O O . LEU A 1 89 ? 11.164 1.585 -8.722 1.00 71.06 89 LEU A O 1
ATOM 668 N N . SER A 1 90 ? 12.366 0.621 -7.083 1.00 74.62 90 SER A N 1
ATOM 669 C CA . SER A 1 90 ? 13.480 1.568 -7.129 1.00 74.62 90 SER A CA 1
ATOM 670 C C . SER A 1 90 ? 14.586 0.977 -7.993 1.00 74.62 90 SER A C 1
ATOM 672 O O . SER A 1 90 ? 15.057 -0.127 -7.725 1.00 74.62 90 SER A O 1
ATOM 674 N N . VAL A 1 91 ? 15.007 1.707 -9.021 1.00 77.25 91 VAL A N 1
ATOM 675 C CA . VAL A 1 91 ? 16.101 1.308 -9.914 1.00 77.25 91 VAL A CA 1
ATOM 676 C C . VAL A 1 91 ? 17.307 2.222 -9.697 1.00 77.25 91 VAL A C 1
ATOM 678 O O . VAL A 1 91 ? 17.154 3.400 -9.377 1.00 77.25 91 VAL A O 1
ATOM 681 N N . GLY A 1 92 ? 18.519 1.673 -9.810 1.00 74.06 92 GLY A N 1
ATOM 682 C CA . GLY A 1 92 ? 19.754 2.438 -9.612 1.00 74.06 92 GLY A CA 1
ATOM 683 C C . GLY A 1 92 ? 20.024 3.414 -10.760 1.00 74.06 92 GLY A C 1
ATOM 684 O O . GLY A 1 92 ? 19.533 3.210 -11.868 1.00 74.06 92 GLY A O 1
ATOM 685 N N . TRP A 1 93 ? 20.858 4.431 -10.523 1.00 75.06 93 TRP A N 1
ATOM 686 C CA . TRP A 1 93 ? 21.209 5.468 -11.513 1.00 75.06 93 TRP A CA 1
ATOM 687 C C . TRP A 1 93 ? 21.777 4.916 -12.834 1.00 75.06 93 TRP A C 1
ATOM 689 O O . TRP A 1 93 ? 21.626 5.521 -13.888 1.00 75.06 93 TRP A O 1
ATOM 699 N N . CYS A 1 94 ? 22.424 3.752 -12.789 1.00 83.25 94 CYS A N 1
ATOM 700 C CA . CYS A 1 94 ? 22.976 3.062 -13.955 1.00 83.25 94 CYS A CA 1
ATOM 701 C C . CYS A 1 94 ? 21.958 2.196 -14.718 1.00 83.25 94 CYS A C 1
ATOM 703 O O . CYS A 1 94 ? 22.336 1.514 -15.669 1.00 83.25 94 CYS A O 1
ATOM 705 N N . SER A 1 95 ? 20.685 2.197 -14.316 1.00 86.81 95 SER A N 1
ATOM 706 C CA . SER A 1 95 ? 19.652 1.417 -14.997 1.00 86.81 95 SER A CA 1
ATOM 707 C C . SER A 1 95 ? 19.326 2.049 -16.340 1.00 86.81 95 SER A C 1
ATOM 709 O O . SER A 1 95 ? 19.005 3.231 -16.430 1.00 86.81 95 SER A O 1
ATOM 711 N N . THR A 1 96 ? 19.395 1.244 -17.392 1.00 89.88 96 THR A N 1
ATOM 712 C CA . THR A 1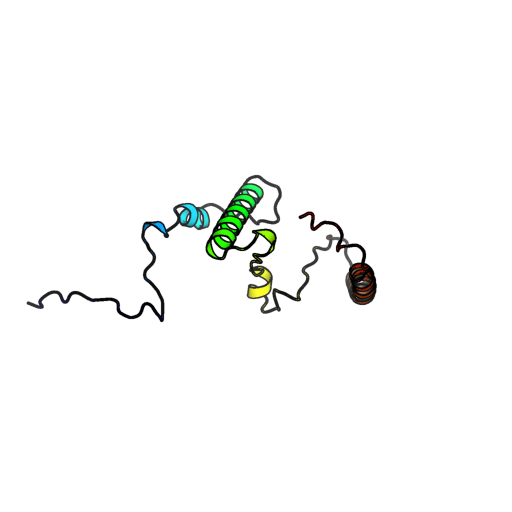 96 ? 19.026 1.668 -18.742 1.00 89.88 96 THR A CA 1
ATOM 713 C C . THR A 1 96 ? 17.571 1.325 -19.041 1.00 89.88 96 THR A C 1
ATOM 715 O O . THR A 1 96 ? 16.987 0.437 -18.417 1.00 89.88 96 THR A O 1
ATOM 718 N N . GLN A 1 97 ? 17.005 1.972 -20.059 1.00 85.06 97 GLN A N 1
ATOM 719 C CA . GLN A 1 97 ? 15.687 1.625 -20.595 1.00 85.06 97 GLN A CA 1
ATOM 720 C C . GLN A 1 97 ? 15.588 0.128 -20.946 1.00 85.06 97 GLN A C 1
ATOM 722 O O . GLN A 1 97 ? 14.617 -0.530 -20.584 1.00 85.06 97 GLN A O 1
ATOM 727 N N . ALA A 1 98 ? 16.644 -0.444 -21.536 1.00 87.88 98 ALA A N 1
ATOM 728 C CA . ALA A 1 98 ? 16.712 -1.871 -21.845 1.00 87.88 98 ALA A CA 1
ATOM 729 C C . ALA A 1 98 ? 16.655 -2.759 -20.586 1.00 87.88 98 ALA A C 1
ATOM 731 O O . ALA A 1 98 ? 16.065 -3.837 -20.615 1.00 87.88 98 ALA A O 1
ATOM 732 N N . ASN A 1 99 ? 17.226 -2.315 -19.458 1.00 84.06 99 ASN A N 1
ATOM 733 C CA . ASN A 1 99 ? 17.106 -3.045 -18.192 1.00 84.06 99 ASN A CA 1
ATOM 734 C C . ASN A 1 99 ? 15.669 -3.011 -17.654 1.00 84.06 99 ASN A C 1
ATOM 736 O O . ASN A 1 99 ? 15.185 -4.028 -17.157 1.00 84.06 99 ASN A O 1
ATOM 740 N N . VAL A 1 100 ? 14.983 -1.871 -17.779 1.00 84.56 100 VAL A N 1
ATOM 741 C CA . VAL A 1 100 ? 13.577 -1.727 -17.369 1.00 84.56 100 VAL A CA 1
ATOM 742 C C . VAL A 1 100 ? 12.668 -2.608 -18.226 1.00 84.56 100 VAL A C 1
ATOM 744 O O . VAL A 1 100 ? 11.809 -3.311 -17.692 1.00 84.56 100 VAL A O 1
ATOM 747 N N . GLU A 1 101 ? 12.880 -2.630 -19.540 1.00 87.25 101 GLU A N 1
ATOM 748 C CA . GLU A 1 101 ? 12.122 -3.469 -20.473 1.00 87.25 101 GLU A CA 1
ATOM 749 C C . GLU A 1 101 ? 12.343 -4.959 -20.205 1.00 87.25 101 GLU A C 1
ATOM 751 O O . GLU A 1 101 ? 11.375 -5.714 -20.101 1.00 87.25 101 GLU A O 1
ATOM 756 N N . ALA A 1 102 ? 13.596 -5.375 -20.000 1.00 85.38 102 ALA A N 1
ATOM 757 C CA . ALA A 1 102 ? 13.922 -6.755 -19.653 1.00 85.38 102 ALA A CA 1
ATOM 758 C C . ALA A 1 102 ? 13.254 -7.191 -18.337 1.00 85.38 102 ALA A C 1
ATOM 760 O O . ALA A 1 102 ? 12.670 -8.273 -18.268 1.00 85.38 102 ALA A O 1
ATOM 761 N N . ALA A 1 103 ? 13.281 -6.338 -17.306 1.00 83.31 103 ALA A N 1
ATOM 762 C CA . ALA A 1 103 ? 12.604 -6.611 -16.040 1.00 83.31 103 ALA A CA 1
ATOM 763 C C . ALA A 1 103 ? 11.080 -6.701 -16.219 1.00 83.31 103 ALA A C 1
ATOM 765 O O . ALA A 1 103 ? 10.452 -7.646 -15.740 1.00 83.31 103 ALA A O 1
ATOM 766 N N . THR A 1 104 ? 10.487 -5.767 -16.966 1.00 87.12 104 THR A N 1
ATOM 767 C CA . THR A 1 104 ? 9.041 -5.735 -17.242 1.00 87.12 104 THR A CA 1
ATOM 768 C C . THR A 1 104 ? 8.584 -6.981 -18.003 1.00 87.12 104 THR A C 1
ATOM 770 O O . THR A 1 104 ? 7.528 -7.532 -17.696 1.00 87.12 104 THR A O 1
ATOM 773 N N . ALA A 1 105 ? 9.394 -7.475 -18.943 1.00 89.38 105 ALA A N 1
ATOM 774 C CA . ALA A 1 105 ? 9.112 -8.702 -19.684 1.00 89.38 105 ALA A CA 1
ATOM 775 C C . ALA A 1 105 ? 9.228 -9.970 -18.816 1.00 89.38 105 ALA A C 1
ATOM 777 O O . ALA A 1 105 ? 8.449 -10.908 -18.989 1.00 89.38 105 ALA A O 1
ATOM 778 N N . ALA A 1 106 ? 10.171 -10.006 -17.869 1.00 87.69 106 ALA A N 1
ATOM 779 C CA . ALA A 1 106 ? 10.413 -11.172 -17.016 1.00 87.69 106 ALA A CA 1
ATOM 780 C C . ALA A 1 106 ? 9.412 -11.305 -15.850 1.00 87.69 106 ALA A C 1
ATOM 782 O O . ALA A 1 106 ? 9.035 -12.420 -15.475 1.00 87.69 106 ALA A O 1
ATOM 783 N N . LEU A 1 107 ? 8.960 -10.181 -15.282 1.00 86.31 107 LEU A N 1
ATOM 784 C CA . LEU A 1 107 ? 8.130 -10.136 -14.070 1.00 86.31 107 LEU A CA 1
ATOM 785 C C . LEU A 1 107 ? 6.858 -11.009 -14.129 1.00 86.31 107 LEU A C 1
ATOM 787 O O . LEU A 1 107 ? 6.608 -11.736 -13.164 1.00 86.31 107 LEU A O 1
ATOM 791 N N . PRO A 1 108 ? 6.061 -11.024 -15.217 1.00 88.81 108 PRO A N 1
ATOM 792 C CA . PRO A 1 108 ? 4.869 -11.870 -15.288 1.00 88.81 108 PRO A CA 1
ATOM 793 C C . PRO A 1 108 ? 5.166 -13.371 -15.173 1.00 88.81 108 PRO A C 1
ATOM 795 O O . PRO A 1 108 ? 4.359 -14.108 -14.605 1.00 88.81 108 PRO A O 1
ATOM 798 N N . GLY A 1 109 ? 6.309 -13.824 -15.704 1.00 87.12 109 GLY A N 1
ATOM 799 C CA . GLY A 1 109 ? 6.761 -15.213 -15.602 1.00 87.12 109 GLY A CA 1
ATOM 800 C C . GLY A 1 109 ? 7.088 -15.586 -14.163 1.00 87.12 109 GLY A C 1
ATOM 801 O O . GLY A 1 109 ? 6.474 -16.492 -13.609 1.00 87.12 109 GLY A O 1
ATOM 802 N N . ILE A 1 110 ? 7.943 -14.787 -13.525 1.00 86.44 110 ILE A N 1
ATOM 803 C CA . ILE A 1 110 ? 8.338 -14.966 -12.121 1.00 86.44 110 ILE A CA 1
ATOM 804 C C . ILE A 1 110 ? 7.109 -14.985 -11.202 1.00 86.44 110 ILE A C 1
ATOM 806 O O . ILE A 1 110 ? 6.972 -15.859 -10.351 1.00 86.44 110 ILE A O 1
ATOM 810 N N . MET A 1 111 ? 6.168 -14.055 -11.395 1.00 87.00 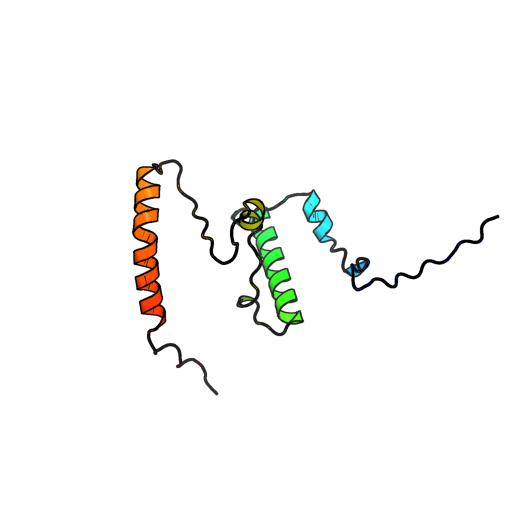111 MET A N 1
ATOM 811 C CA . MET A 1 111 ? 4.947 -13.998 -10.584 1.00 87.00 111 MET A CA 1
ATOM 812 C C . MET A 1 111 ? 4.046 -15.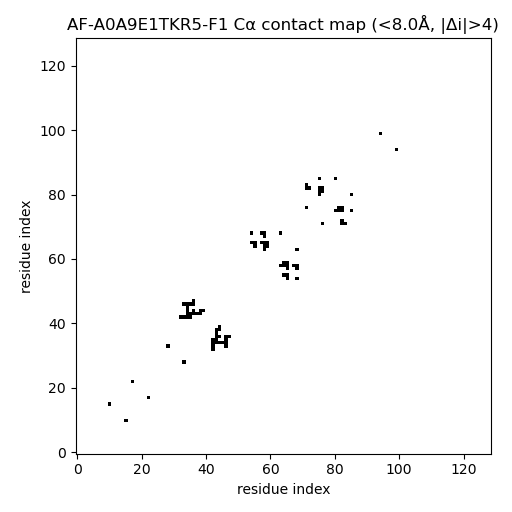222 -10.774 1.00 87.00 111 MET A C 1
ATOM 814 O O . MET A 1 111 ? 3.347 -15.613 -9.838 1.00 87.00 111 MET A O 1
ATOM 818 N N . ARG A 1 112 ? 4.034 -15.832 -11.965 1.00 88.62 112 ARG A N 1
ATOM 819 C CA . ARG A 1 112 ? 3.311 -17.086 -12.211 1.00 88.62 112 ARG A CA 1
ATOM 820 C C . ARG A 1 112 ? 3.939 -18.229 -11.420 1.00 88.62 112 ARG A C 1
ATOM 822 O O . ARG A 1 112 ? 3.212 -18.937 -10.727 1.00 88.62 112 ARG A O 1
ATOM 829 N N . ASP A 1 113 ? 5.260 -18.347 -11.472 1.00 86.75 113 ASP A N 1
ATOM 830 C CA . ASP A 1 113 ? 6.000 -19.417 -10.801 1.00 86.75 113 ASP A CA 1
ATOM 831 C C . ASP A 1 113 ? 5.864 -19.306 -9.274 1.00 86.75 113 ASP A C 1
ATOM 833 O O . ASP A 1 113 ? 5.518 -20.276 -8.602 1.00 86.75 113 ASP A O 1
ATOM 837 N N . LEU A 1 114 ? 5.998 -18.095 -8.721 1.00 84.81 114 LEU A N 1
ATOM 838 C CA . LEU A 1 114 ? 5.792 -17.840 -7.290 1.00 84.81 114 LEU A CA 1
ATOM 839 C C . LEU A 1 114 ? 4.367 -18.176 -6.825 1.00 84.81 114 LEU A C 1
ATOM 841 O O . LEU A 1 114 ? 4.177 -18.724 -5.739 1.00 84.81 114 LEU A O 1
ATOM 845 N N . ARG A 1 115 ? 3.345 -17.871 -7.635 1.00 83.19 115 ARG A N 1
ATOM 846 C CA . ARG A 1 115 ? 1.956 -18.241 -7.312 1.00 83.19 115 ARG A CA 1
ATOM 847 C C . ARG A 1 115 ? 1.740 -19.749 -7.345 1.00 83.19 115 ARG A C 1
ATOM 849 O O . ARG A 1 115 ? 0.972 -20.244 -6.526 1.00 83.19 115 ARG A O 1
ATOM 856 N N . ALA A 1 116 ? 2.403 -20.461 -8.255 1.00 84.12 116 ALA A N 1
ATOM 857 C CA . ALA A 1 116 ? 2.345 -21.918 -8.304 1.00 84.12 116 ALA A CA 1
ATOM 858 C C . ALA A 1 116 ? 2.951 -22.544 -7.036 1.00 84.12 116 ALA A C 1
ATOM 860 O O . ALA A 1 116 ? 2.363 -23.468 -6.483 1.00 84.12 116 ALA A O 1
ATOM 861 N N . LEU A 1 117 ? 4.049 -21.979 -6.519 1.00 82.38 117 LEU A N 1
ATOM 862 C CA . LEU A 1 117 ? 4.663 -22.410 -5.256 1.00 82.38 117 LEU A CA 1
ATOM 863 C C . LEU A 1 117 ? 3.776 -22.131 -4.031 1.00 82.38 117 LEU A C 1
ATOM 865 O O . LEU A 1 117 ? 3.733 -22.935 -3.107 1.00 82.38 117 LEU A O 1
ATOM 869 N N . ARG A 1 118 ? 3.016 -21.026 -4.021 1.00 73.19 118 ARG A N 1
ATOM 870 C CA . ARG A 1 118 ? 2.100 -20.694 -2.909 1.00 73.19 118 ARG A CA 1
ATOM 871 C C . ARG A 1 118 ? 0.916 -21.662 -2.776 1.00 73.19 118 ARG A C 1
ATOM 873 O O . ARG A 1 118 ? 0.238 -21.655 -1.756 1.00 73.19 118 ARG A O 1
ATOM 880 N N . HIS A 1 119 ? 0.635 -22.456 -3.806 1.00 55.12 119 HIS A N 1
ATOM 881 C CA . HIS A 1 119 ? -0.412 -23.475 -3.777 1.00 55.12 119 HIS A CA 1
ATOM 882 C C . HIS A 1 119 ? 0.084 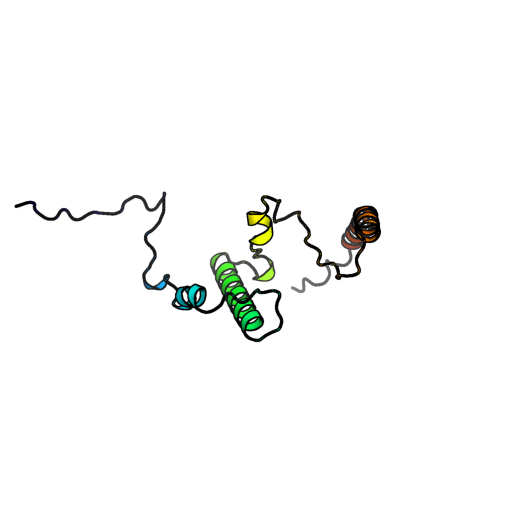-24.857 -3.313 1.00 55.12 119 HIS A C 1
ATOM 884 O O . HIS A 1 119 ? -0.687 -25.815 -3.375 1.00 55.12 119 HIS A O 1
ATOM 890 N N . ASP A 1 120 ? 1.319 -24.970 -2.808 1.00 49.28 120 ASP A N 1
ATOM 891 C CA . ASP A 1 120 ? 1.803 -26.205 -2.189 1.00 49.28 120 ASP A CA 1
ATOM 892 C C . ASP A 1 120 ? 0.997 -26.512 -0.896 1.00 49.28 120 ASP A C 1
ATOM 894 O O . ASP A 1 120 ? 0.930 -25.661 -0.003 1.00 49.28 120 ASP A O 1
ATOM 898 N N . PRO A 1 121 ? 0.332 -27.680 -0.753 1.00 49.62 121 PRO A N 1
ATOM 899 C CA . PRO A 1 121 ? -0.647 -27.947 0.312 1.00 49.62 121 PRO A CA 1
ATOM 900 C C . PRO A 1 121 ? -0.096 -28.011 1.749 1.00 49.62 121 PRO A C 1
ATOM 902 O O . PRO A 1 121 ? -0.859 -28.309 2.673 1.00 49.62 121 PRO A O 1
ATOM 905 N N . HIS A 1 122 ? 1.200 -27.778 1.957 1.00 50.75 122 HIS A N 1
ATOM 906 C CA . HIS A 1 122 ? 1.895 -28.032 3.221 1.00 50.75 122 HIS A CA 1
ATOM 907 C C . HIS A 1 122 ? 1.711 -26.959 4.311 1.00 50.75 122 HIS A C 1
ATOM 909 O O . HIS A 1 122 ? 2.075 -27.206 5.458 1.00 50.75 122 HIS A O 1
ATOM 915 N N . ASP A 1 123 ? 1.059 -25.827 4.029 1.00 45.44 123 ASP A N 1
ATOM 916 C CA . ASP A 1 123 ? 0.925 -24.718 4.997 1.00 45.44 123 ASP A CA 1
ATOM 917 C C . ASP A 1 123 ? -0.237 -24.879 6.013 1.00 45.44 123 ASP A C 1
ATOM 919 O O . ASP A 1 123 ? -0.545 -23.981 6.793 1.00 45.44 123 ASP A O 1
ATOM 923 N N . ARG A 1 124 ? -0.902 -26.048 6.045 1.00 45.34 124 ARG A N 1
ATOM 924 C CA . ARG A 1 124 ? -1.994 -26.366 6.996 1.00 45.34 124 ARG A CA 1
ATOM 925 C C . ARG A 1 124 ? -1.542 -27.018 8.314 1.00 45.34 124 ARG A C 1
ATOM 927 O O . ARG A 1 124 ? -2.384 -27.534 9.042 1.00 45.34 124 ARG A O 1
ATOM 934 N N . GLN A 1 125 ? -0.247 -27.029 8.639 1.00 44.78 125 GLN A N 1
ATOM 935 C CA . GLN A 1 125 ? 0.272 -27.742 9.825 1.00 44.78 125 GLN A CA 1
ATOM 936 C C . GLN A 1 125 ? 0.601 -26.877 11.054 1.00 44.78 125 GLN A C 1
ATOM 938 O O . GLN A 1 125 ? 1.044 -27.423 12.061 1.00 44.78 125 GLN A O 1
ATOM 943 N N . HIS A 1 126 ? 0.316 -25.571 11.038 1.00 39.31 126 HIS A N 1
ATOM 944 C CA . HIS A 1 126 ? 0.523 -24.692 12.201 1.00 39.31 126 HIS A CA 1
ATOM 945 C C . HIS A 1 126 ? -0.765 -24.172 12.854 1.00 39.31 126 HIS A C 1
ATOM 947 O O . HIS A 1 126 ? -0.743 -23.128 13.499 1.00 39.31 126 HIS A O 1
ATOM 953 N N . ASP A 1 127 ? -1.860 -24.925 12.757 1.00 44.28 127 ASP A N 1
ATOM 954 C CA . ASP A 1 127 ? -2.954 -24.804 13.724 1.00 44.28 127 ASP A CA 1
ATOM 955 C C . ASP A 1 127 ? -2.812 -25.966 14.714 1.00 44.28 127 ASP A C 1
ATOM 957 O O . ASP A 1 127 ? -3.106 -27.123 14.404 1.00 44.28 127 ASP A O 1
ATOM 961 N N . LYS A 1 128 ? -2.233 -25.676 15.882 1.00 31.88 128 LYS A N 1
ATOM 962 C CA . LYS A 1 128 ? -2.279 -26.579 17.038 1.00 31.88 128 LYS A CA 1
ATOM 963 C C . LYS A 1 128 ? -3.407 -26.106 17.970 1.00 31.88 128 LYS A C 1
ATOM 965 O O . LYS A 1 128 ? -3.674 -24.908 17.992 1.00 31.88 128 LYS A O 1
ATOM 970 N N . PRO A 1 129 ? -4.051 -27.051 18.675 1.00 46.56 129 PRO A N 1
ATOM 971 C CA . PRO A 1 129 ? -5.420 -26.952 19.181 1.00 46.56 129 PRO A CA 1
ATOM 972 C C . PRO A 1 129 ? -5.601 -25.977 20.342 1.00 46.56 129 PRO A C 1
ATOM 974 O O . PRO A 1 129 ? -4.605 -25.708 21.053 1.00 46.56 129 PRO A O 1
#

pLDDT: mean 71.06, std 14.01, range [31.88, 89.88]

Secondary structure (DSSP, 8-state):
-PPP-PPP---TTT--PPPGGGS-GGGGHHHH----TT--SHHHHHHHHHHHHHHHHHHHHHT--GGG-----HHHHHTTS-TTT-------TT--HHHHHHHHHHHHHHHHHHHHHHT-GGGG-----

Nearest PDB structures (foldseek):
  7tzf-assembly1_E  TM=3.317E-01  e=8.823E+00  Homo sapiens

Solvent-accessible surface area (backbone atoms only — not c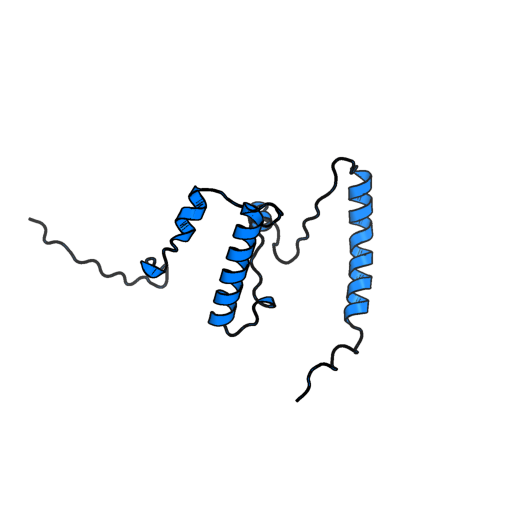omparable to full-atom values): 8419 Å² total; per-residue (Å²): 137,84,78,87,77,86,82,79,88,86,52,66,86,82,51,68,84,79,50,78,85,69,59,48,77,63,64,60,43,71,76,77,59,82,34,53,61,90,39,90,50,72,56,10,47,54,38,38,52,55,54,52,53,52,35,43,55,55,12,59,76,71,75,49,55,42,93,75,55,76,81,75,42,68,70,30,57,75,69,74,43,61,50,89,83,59,83,90,80,90,76,62,94,86,62,47,72,68,55,53,51,52,49,64,69,47,48,64,56,55,55,50,54,55,54,58,60,71,65,54,84,74,82,76,76,82,76,75,135

Mean predicted aligned error: 15.34 Å

Foldseek 3Di:
DDDDDDDDDPPVVVPDPQDPPNPPPCVVVVVVDDQCCPDPDPSNVVNVVVVLVVLCVVCVVVVHDSVVDDDFDPVCVVVVHDSVPDDDDDDDPPDDPVNVVVCVVCVVVVVVVVVVVVPPPPPPPPDDD

Radius of gyration: 22.93 Å; Cα contacts (8 Å, |Δi|>4): 48; chains: 1; bounding box: 53×71×44 Å

Sequence (129 aa):
MRTPVTRHYLDHASTSPGRLEAVDPKSATLSDGVGDLGRIHHEGMVARQTAEEAREDLAAMVGARSREVVSTSDAAEAMGVDAYRSLRLSVGWCSTQANVEAATAALPGIMRDLRALRHDPHDRQHDKP